Protein AF-A0A3B9SKU4-F1 (afdb_monomer)

Sequence (136 aa):
MDEQPALFGFLLNLSEEFEDDEHEQLVRSALLLREGFRLAALRVLPISNLIIEDVTTGVVEAFESLEAEEVLDLDRVVAISRSPYVFAEVRNFLHQELRKGIPDTQLQQHNLMIVVDILIGCYEEAIEIPDGPKAS

Nearest PDB structures (foldseek):
  6c9i-assembly1_C  TM=2.656E-01  e=1.609E+00  Pyrococcus horikoshii OT3
  8v9o-assembly1_D  TM=2.593E-01  e=2.030E+00  synthetic construct
  8ver-assembly1_F  TM=2.563E-01  e=4.585E+00  Escherichia coli
  2cj7-assembly1_A  TM=2.415E-01  e=9.218E+00  Nicotiana tabacum

Radius of gyration: 15.47 Å; Cα contacts (8 Å, |Δi|>4): 109; chains: 1; bounding box: 38×26×56 Å

pLDDT: mean 84.52, std 12.04, range [51.81, 97.75]

Solvent-accessible surface area (backbone atoms only — not comparable to full-atom values): 7905 Å² total; per-residue (Å²): 104,87,80,26,60,48,55,48,52,52,55,57,65,47,46,82,81,38,56,73,75,55,40,49,48,53,55,49,48,53,52,49,51,54,50,51,36,54,75,70,74,46,52,67,50,68,44,44,66,65,49,50,52,56,32,41,52,56,49,50,55,57,51,58,67,51,64,82,45,98,62,93,49,68,70,55,53,37,70,68,38,94,48,40,68,62,49,50,50,53,50,52,49,51,58,70,70,36,92,84,52,73,60,92,46,70,65,55,41,48,54,51,51,52,50,50,46,30,51,52,43,32,52,61,74,22,46,64,75,72,82,66,83,75,87,124

Secondary structure (DSSP, 8-state):
-TT-HHHHHHHHHHTTTS-HHHHHHHHHHHHHHHHHHHHTTPPBPPPPHHHHHHHHHHHHHHHHHHHTSSS--HHHHHHHSSSHHHHHHHHHHHHHH-SS-S-SSHHHHHHHHHHHHHHHHHHHHTB-PPPPP---

Foldseek 3Di:
DVQAVVVVVVLVVCPVVDDPLLSVLLVVLLVVLVVVCVVVVWDFHHQDPVQLVVLLVVLVVLVVVVVVDPDDDPQVLLVSQPHSVSLVVSVVVQQVPDPPGQDPDPVSNVVSSSSSSSSNSSRVVRTDDPDDPPPD

Structure (mmCIF, N/CA/C/O backbone):
data_AF-A0A3B9SKU4-F1
#
_entry.id   AF-A0A3B9SKU4-F1
#
loop_
_atom_site.group_PDB
_atom_site.id
_atom_site.type_symbol
_atom_site.label_atom_id
_atom_site.label_alt_id
_atom_site.label_comp_id
_atom_site.label_asym_id
_atom_site.label_entity_id
_atom_site.label_seq_id
_atom_site.pdbx_PDB_ins_code
_atom_site.Cartn_x
_atom_site.Cartn_y
_atom_site.Cartn_z
_atom_site.occupancy
_atom_site.B_iso_or_equiv
_atom_site.auth_seq_id
_atom_site.auth_comp_id
_atom_site.auth_asym_id
_atom_site.auth_atom_id
_atom_site.pdbx_PDB_model_num
ATOM 1 N N . MET A 1 1 ? 14.322 2.795 1.079 1.00 67.88 1 MET A N 1
ATOM 2 C CA . MET A 1 1 ? 13.219 3.727 0.783 1.00 67.88 1 MET A CA 1
ATOM 3 C C . MET A 1 1 ? 13.674 4.910 -0.053 1.00 67.88 1 MET A C 1
ATOM 5 O O . MET A 1 1 ? 12.856 5.441 -0.778 1.00 67.88 1 MET A O 1
ATOM 9 N N . ASP A 1 2 ? 14.958 5.267 -0.039 1.00 72.56 2 ASP A N 1
ATOM 10 C CA . ASP A 1 2 ? 15.502 6.414 -0.790 1.00 72.56 2 ASP A CA 1
ATOM 11 C C . ASP A 1 2 ? 15.253 6.369 -2.311 1.00 72.56 2 ASP A C 1
ATOM 13 O O . ASP A 1 2 ? 15.153 7.405 -2.958 1.00 72.56 2 ASP A O 1
ATOM 17 N N . GLU A 1 3 ? 15.093 5.171 -2.881 1.00 78.69 3 GLU A N 1
ATOM 18 C CA . GLU A 1 3 ? 14.728 4.952 -4.292 1.00 78.69 3 GLU A CA 1
ATOM 19 C C . GLU A 1 3 ? 13.240 5.226 -4.591 1.00 78.69 3 GLU A C 1
ATOM 21 O O . GLU A 1 3 ? 12.833 5.223 -5.748 1.00 78.69 3 GLU A O 1
ATOM 26 N N . GLN A 1 4 ? 12.429 5.441 -3.553 1.00 90.88 4 GLN A N 1
ATOM 27 C CA . GLN A 1 4 ? 10.973 5.588 -3.601 1.00 90.88 4 GLN A CA 1
ATOM 28 C C . GLN A 1 4 ? 10.525 6.841 -2.816 1.00 90.88 4 GLN A C 1
ATOM 30 O O . GLN A 1 4 ? 9.803 6.728 -1.823 1.00 90.88 4 GLN A O 1
ATOM 35 N N . PRO A 1 5 ? 10.959 8.056 -3.214 1.00 93.00 5 PRO A N 1
ATOM 36 C CA . PRO A 1 5 ? 10.746 9.277 -2.431 1.00 93.00 5 PRO A CA 1
ATOM 37 C C . PRO A 1 5 ? 9.266 9.650 -2.267 1.00 93.00 5 PRO A C 1
ATOM 39 O O . PRO A 1 5 ? 8.877 10.117 -1.200 1.00 93.00 5 PRO A O 1
ATOM 42 N N . ALA A 1 6 ? 8.435 9.418 -3.288 1.00 95.44 6 ALA A N 1
ATOM 43 C CA . ALA A 1 6 ? 6.997 9.677 -3.209 1.00 95.44 6 ALA A CA 1
ATOM 44 C C . ALA A 1 6 ? 6.303 8.713 -2.238 1.00 95.44 6 ALA A C 1
ATOM 46 O O . ALA A 1 6 ? 5.575 9.155 -1.354 1.00 95.44 6 ALA A O 1
ATOM 47 N N . LEU A 1 7 ? 6.600 7.410 -2.339 1.00 95.06 7 LEU A N 1
ATOM 48 C CA . LEU A 1 7 ? 6.073 6.405 -1.413 1.00 95.06 7 LEU A CA 1
ATOM 49 C C . LEU A 1 7 ? 6.510 6.684 0.030 1.00 95.06 7 LEU A C 1
ATOM 51 O O . LEU A 1 7 ? 5.728 6.526 0.962 1.00 95.06 7 LEU A O 1
ATOM 55 N N . PHE A 1 8 ? 7.756 7.120 0.224 1.00 94.06 8 PHE A N 1
ATOM 56 C CA . PHE A 1 8 ? 8.242 7.503 1.543 1.00 94.06 8 PHE A CA 1
ATOM 57 C C . PHE A 1 8 ? 7.484 8.715 2.099 1.00 94.06 8 PHE A C 1
ATOM 59 O O . PHE A 1 8 ? 7.069 8.685 3.253 1.00 94.06 8 PHE A O 1
ATOM 66 N N . GLY A 1 9 ? 7.243 9.746 1.282 1.00 94.44 9 GLY A N 1
ATOM 67 C CA . GLY A 1 9 ? 6.412 10.888 1.672 1.00 94.44 9 GLY A CA 1
ATOM 68 C C . GLY A 1 9 ? 4.977 10.487 2.021 1.00 94.44 9 GLY A C 1
ATOM 69 O O . GLY A 1 9 ? 4.448 10.937 3.031 1.00 94.44 9 GLY A O 1
ATOM 70 N N . PHE A 1 10 ? 4.379 9.585 1.241 1.00 95.12 10 PHE A N 1
ATOM 71 C CA . PHE A 1 10 ? 3.062 9.018 1.530 1.00 95.12 10 PHE A CA 1
ATOM 72 C C . PHE A 1 10 ? 3.026 8.313 2.893 1.00 95.12 10 PHE A C 1
ATOM 74 O O . PHE A 1 10 ? 2.184 8.638 3.724 1.00 95.12 10 PHE A O 1
ATOM 81 N N . LEU A 1 11 ? 3.988 7.425 3.170 1.00 93.81 11 LEU A N 1
ATOM 82 C CA . LEU A 1 11 ? 4.092 6.749 4.466 1.00 93.81 11 LEU A CA 1
ATOM 83 C C . LEU A 1 11 ? 4.279 7.738 5.622 1.00 93.81 11 LEU A C 1
ATOM 85 O O . LEU A 1 11 ? 3.702 7.535 6.683 1.00 93.81 11 LEU A O 1
ATOM 89 N N . LEU A 1 12 ? 5.059 8.809 5.447 1.00 92.75 12 LEU A N 1
ATOM 90 C CA . LEU A 1 12 ? 5.209 9.836 6.483 1.00 92.75 12 LEU A CA 1
ATOM 91 C C . LEU A 1 12 ? 3.890 10.553 6.773 1.00 92.75 12 LEU A C 1
ATOM 93 O O . LEU A 1 12 ? 3.576 10.770 7.938 1.00 92.75 12 LEU A O 1
ATOM 97 N N . ASN A 1 13 ? 3.101 10.868 5.749 1.00 92.75 13 ASN A N 1
ATOM 98 C CA . ASN A 1 13 ? 1.806 11.519 5.948 1.00 92.75 13 ASN A CA 1
ATOM 99 C C . ASN A 1 13 ? 0.822 10.617 6.704 1.00 92.75 13 ASN A C 1
ATOM 101 O O . ASN A 1 13 ? 0.058 11.108 7.524 1.00 92.75 13 ASN A O 1
ATOM 105 N N . LEU A 1 14 ? 0.891 9.299 6.493 1.00 89.00 14 LEU A N 1
ATOM 106 C CA . LEU A 1 14 ? 0.070 8.337 7.232 1.00 89.00 14 LEU A CA 1
ATOM 107 C C . LEU A 1 14 ? 0.451 8.225 8.716 1.00 89.00 14 LEU A C 1
ATOM 109 O O . LEU A 1 14 ? -0.350 7.742 9.504 1.00 89.00 14 LEU A O 1
ATOM 113 N N . SER A 1 15 ? 1.642 8.667 9.135 1.00 85.69 15 SER A N 1
ATOM 114 C CA . SER A 1 15 ? 2.049 8.559 10.547 1.00 85.69 15 SER A CA 1
ATOM 115 C C . SER A 1 15 ? 1.157 9.343 11.514 1.00 85.69 15 SER A C 1
ATOM 117 O O . SER A 1 15 ? 1.139 9.038 12.698 1.00 85.69 15 SER A O 1
ATOM 119 N N . GLU A 1 16 ? 0.401 10.330 11.026 1.00 86.50 16 GLU A N 1
ATOM 120 C CA . GLU A 1 16 ? -0.553 11.080 11.851 1.00 86.50 16 GLU A CA 1
ATOM 121 C C . GLU A 1 16 ? -1.842 10.292 12.149 1.00 86.50 16 GLU A C 1
ATOM 123 O O . GLU A 1 16 ? -2.560 10.630 13.090 1.00 86.50 16 GLU A O 1
ATOM 128 N N . GLU A 1 17 ? -2.139 9.250 11.367 1.00 86.38 17 GLU A N 1
ATOM 129 C CA . GLU A 1 17 ? -3.379 8.465 11.455 1.00 86.38 17 GLU A CA 1
ATOM 130 C C . GLU A 1 17 ? -3.190 7.090 12.113 1.00 86.38 17 GLU A C 1
ATOM 132 O O . GLU A 1 17 ? -4.172 6.417 12.431 1.00 86.38 17 GLU A O 1
ATOM 137 N N . PHE A 1 18 ? -1.940 6.678 12.323 1.00 86.88 18 PHE A N 1
ATOM 138 C CA . PHE A 1 18 ? -1.563 5.361 12.824 1.00 86.88 18 PHE A CA 1
ATOM 139 C C . PHE A 1 18 ? -0.655 5.484 14.047 1.00 86.88 18 PHE A C 1
ATOM 141 O O . PHE A 1 18 ? 0.210 6.356 14.110 1.00 86.88 18 PHE A O 1
ATOM 148 N N . GLU A 1 19 ? -0.815 4.575 15.004 1.00 88.19 19 GLU A N 1
ATOM 149 C CA . GLU A 1 19 ? 0.100 4.465 16.142 1.00 88.19 19 GLU A CA 1
ATOM 150 C C . GLU A 1 19 ? 1.503 4.038 15.672 1.00 88.19 19 GLU A C 1
ATOM 152 O O . GLU A 1 19 ? 1.650 3.386 14.637 1.00 88.19 19 GLU A O 1
ATOM 157 N N . ASP A 1 20 ? 2.546 4.328 16.457 1.00 87.56 20 ASP A N 1
ATOM 158 C CA . ASP A 1 20 ? 3.946 4.037 16.085 1.00 87.56 20 ASP A CA 1
ATOM 159 C C . ASP A 1 20 ? 4.161 2.579 15.628 1.00 87.56 20 ASP A C 1
ATOM 161 O O . ASP A 1 20 ? 4.833 2.319 14.627 1.00 87.56 20 ASP A O 1
ATOM 165 N N . ASP A 1 21 ? 3.559 1.617 16.337 1.00 85.25 21 ASP A N 1
ATOM 166 C CA . ASP A 1 21 ? 3.674 0.190 16.011 1.00 85.25 21 ASP A CA 1
ATOM 167 C C . ASP A 1 21 ? 2.959 -0.163 14.689 1.00 85.25 21 ASP A 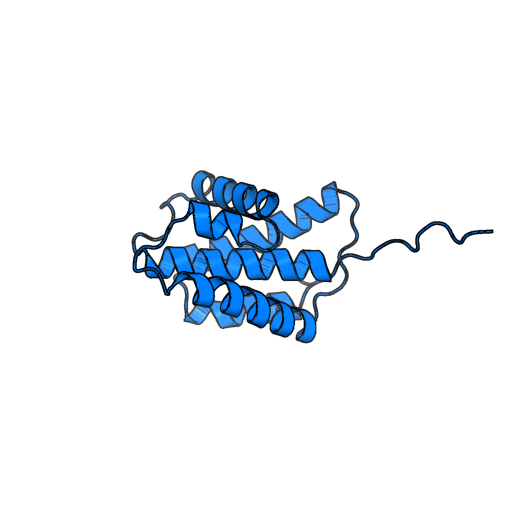C 1
ATOM 169 O O . ASP A 1 21 ? 3.380 -1.077 13.979 1.00 85.25 21 ASP A O 1
ATOM 173 N N . GLU A 1 22 ? 1.866 0.527 14.354 1.00 86.25 22 GLU A N 1
ATOM 174 C CA . GLU A 1 22 ? 1.092 0.346 13.117 1.00 86.25 22 GLU A CA 1
ATOM 175 C C . GLU A 1 22 ? 1.816 0.989 11.933 1.00 86.25 22 GLU A C 1
ATOM 177 O O . GLU A 1 22 ? 1.956 0.388 10.865 1.00 86.25 22 GLU A O 1
ATOM 182 N N . HIS A 1 23 ? 2.370 2.181 12.143 1.00 89.75 23 HIS A N 1
ATOM 183 C CA . HIS A 1 23 ? 3.216 2.845 11.163 1.00 89.75 23 HIS A CA 1
ATOM 184 C C . HIS A 1 23 ? 4.456 2.008 10.833 1.00 89.75 23 HIS A C 1
ATOM 186 O O . HIS A 1 23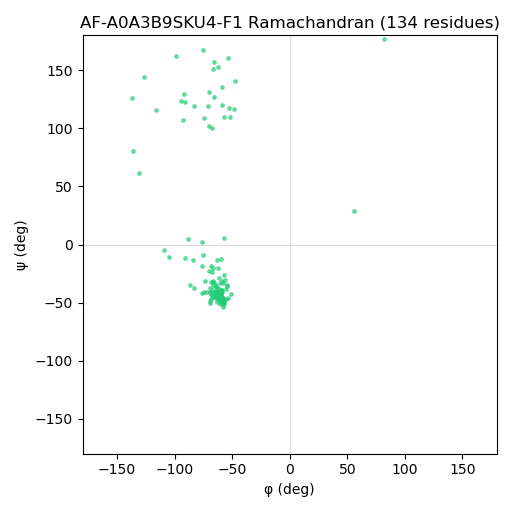 ? 4.788 1.808 9.660 1.00 89.75 23 HIS A O 1
ATOM 192 N N . GLU A 1 24 ? 5.095 1.415 11.847 1.00 88.19 24 GLU A N 1
ATOM 193 C CA . GLU A 1 24 ? 6.219 0.501 11.645 1.00 88.19 24 GLU A CA 1
ATOM 194 C C . GLU A 1 24 ? 5.820 -0.708 10.777 1.00 88.19 24 GLU A C 1
ATOM 196 O O . GLU A 1 24 ? 6.589 -1.126 9.903 1.00 88.19 24 GLU A O 1
ATOM 201 N N . GLN A 1 25 ? 4.611 -1.252 10.955 1.00 86.88 25 GLN A N 1
ATOM 202 C CA . GLN A 1 25 ? 4.092 -2.346 10.122 1.00 86.88 25 GLN A CA 1
ATOM 203 C C . GLN A 1 25 ? 3.932 -1.938 8.659 1.00 86.88 25 GLN A C 1
ATOM 205 O O . GLN A 1 25 ? 4.286 -2.716 7.768 1.00 86.88 25 GLN A O 1
ATOM 210 N N . LEU A 1 26 ? 3.444 -0.727 8.393 1.00 91.31 26 LEU A N 1
ATOM 211 C CA . LEU A 1 26 ? 3.310 -0.203 7.034 1.00 91.31 26 LEU A CA 1
ATOM 212 C C . LEU A 1 26 ? 4.676 -0.062 6.358 1.00 91.31 26 LEU A C 1
ATOM 214 O O . LEU A 1 26 ? 4.876 -0.523 5.230 1.00 91.31 26 LEU A O 1
ATOM 218 N N . VAL A 1 27 ? 5.657 0.489 7.076 1.00 91.81 27 VAL A N 1
ATOM 219 C CA . VAL A 1 27 ? 7.034 0.609 6.579 1.00 91.81 27 VAL A CA 1
ATOM 220 C C . VAL A 1 27 ? 7.639 -0.772 6.308 1.00 91.81 27 VAL A C 1
ATOM 222 O O . VAL A 1 27 ? 8.238 -0.986 5.250 1.00 91.81 27 VAL A O 1
ATOM 225 N N . ARG A 1 28 ? 7.462 -1.736 7.221 1.00 89.50 28 ARG A N 1
ATOM 226 C CA . ARG A 1 28 ? 7.932 -3.122 7.047 1.00 89.50 28 ARG A CA 1
ATOM 227 C C . ARG A 1 28 ? 7.266 -3.811 5.859 1.00 89.50 28 ARG A C 1
ATOM 229 O O . ARG A 1 28 ? 7.968 -4.464 5.092 1.00 89.50 28 ARG A O 1
ATOM 236 N N . SER A 1 29 ? 5.963 -3.620 5.665 1.00 91.69 29 SER A N 1
ATOM 237 C CA . SER A 1 29 ? 5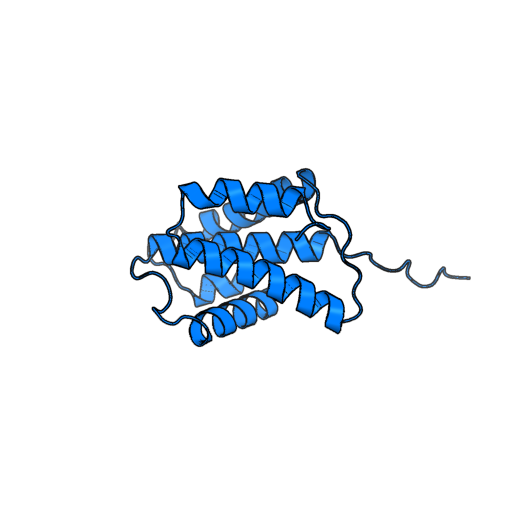.218 -4.158 4.518 1.00 91.69 29 SER A CA 1
ATOM 238 C C . SER A 1 29 ? 5.769 -3.619 3.204 1.00 91.69 29 SER A C 1
ATOM 240 O O . SER A 1 29 ? 6.079 -4.387 2.297 1.00 91.69 29 SER A O 1
ATOM 242 N N . ALA A 1 30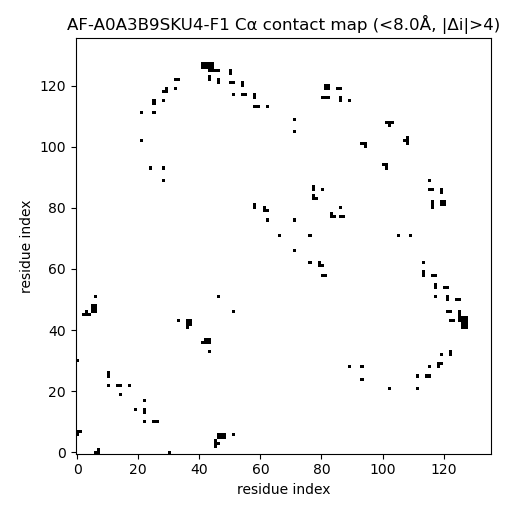 ? 5.999 -2.307 3.120 1.00 93.94 30 ALA A N 1
ATOM 243 C CA . ALA A 1 30 ? 6.591 -1.694 1.938 1.00 93.94 30 ALA A CA 1
ATOM 244 C C . ALA A 1 30 ? 8.015 -2.216 1.656 1.00 93.94 30 ALA A C 1
ATOM 246 O O . ALA A 1 30 ? 8.379 -2.416 0.497 1.00 93.94 30 ALA A O 1
ATOM 247 N N . LEU A 1 31 ? 8.829 -2.468 2.690 1.00 91.94 31 LEU A N 1
ATOM 248 C CA . LEU A 1 31 ? 10.156 -3.076 2.523 1.00 91.94 31 LEU A CA 1
ATOM 249 C C . LEU A 1 31 ? 10.077 -4.538 2.073 1.00 91.94 31 LEU A C 1
ATOM 251 O O . LEU A 1 31 ? 10.854 -4.938 1.204 1.00 91.94 31 LEU A O 1
ATOM 255 N N . LEU A 1 32 ? 9.152 -5.312 2.646 1.00 91.94 32 LEU A N 1
ATOM 256 C CA . LEU A 1 32 ? 8.914 -6.708 2.293 1.00 91.94 32 LEU A CA 1
ATOM 257 C C . LEU A 1 32 ? 8.483 -6.837 0.833 1.00 91.94 32 LEU A C 1
ATOM 259 O O . LEU A 1 32 ? 9.056 -7.640 0.104 1.00 91.94 32 LEU A O 1
ATOM 263 N N . LEU A 1 33 ? 7.524 -6.018 0.394 1.00 94.00 33 LEU A N 1
ATOM 264 C CA . LEU A 1 33 ? 7.050 -6.001 -0.989 1.00 94.00 33 LEU A CA 1
ATOM 265 C C . LEU A 1 33 ? 8.199 -5.716 -1.953 1.00 94.00 33 LEU A C 1
ATOM 267 O O . LEU A 1 33 ? 8.445 -6.499 -2.870 1.00 94.00 33 LEU A O 1
ATOM 271 N N . ARG A 1 34 ? 8.978 -4.659 -1.688 1.00 92.62 34 ARG A N 1
ATOM 272 C CA . ARG A 1 34 ? 10.168 -4.330 -2.485 1.00 92.62 34 ARG A CA 1
ATOM 273 C C . ARG A 1 34 ? 11.125 -5.511 -2.601 1.00 92.62 34 ARG A C 1
ATOM 275 O O . ARG A 1 34 ? 11.637 -5.790 -3.684 1.00 92.62 34 ARG A O 1
ATOM 282 N N . GLU A 1 35 ? 11.388 -6.180 -1.484 1.00 92.00 35 GLU A N 1
ATOM 283 C CA . GLU A 1 35 ? 12.281 -7.331 -1.443 1.00 92.00 35 GLU A CA 1
ATOM 284 C C . GLU A 1 35 ? 11.701 -8.532 -2.203 1.00 92.00 35 GLU A C 1
ATOM 286 O O . GLU A 1 35 ? 12.432 -9.190 -2.940 1.00 92.00 35 GLU A O 1
ATOM 291 N N . GLY A 1 36 ? 10.391 -8.770 -2.110 1.00 91.44 36 GLY A N 1
ATOM 292 C CA . GLY A 1 36 ? 9.680 -9.792 -2.878 1.00 91.44 36 GLY A CA 1
ATOM 293 C C . GLY A 1 36 ? 9.842 -9.606 -4.388 1.00 91.44 36 GLY A C 1
ATOM 294 O O . GLY A 1 36 ? 10.268 -10.535 -5.076 1.00 91.44 36 GLY A O 1
ATOM 295 N N . PHE A 1 37 ? 9.610 -8.393 -4.902 1.00 91.75 37 PHE A N 1
ATOM 296 C CA . PHE A 1 37 ? 9.829 -8.083 -6.323 1.00 91.75 37 PHE A CA 1
ATOM 297 C C . PHE A 1 37 ? 11.296 -8.244 -6.732 1.00 91.75 37 PHE A C 1
ATOM 299 O O . PHE A 1 37 ? 11.591 -8.840 -7.771 1.00 91.75 37 PHE A O 1
ATOM 306 N N . ARG A 1 38 ? 12.230 -7.797 -5.883 1.00 91.31 38 ARG A N 1
ATOM 307 C CA . ARG A 1 38 ? 13.671 -7.964 -6.115 1.00 91.31 38 ARG A CA 1
ATOM 308 C C . ARG A 1 38 ? 14.061 -9.440 -6.231 1.00 91.31 38 ARG A C 1
ATOM 310 O O . ARG A 1 38 ? 14.816 -9.800 -7.134 1.00 91.31 38 ARG A O 1
ATOM 317 N N . LEU A 1 39 ? 13.562 -10.294 -5.336 1.00 92.38 39 LEU A N 1
ATOM 318 C CA . LEU A 1 39 ? 13.805 -11.741 -5.350 1.00 92.38 39 LEU A CA 1
ATOM 319 C C . LEU A 1 39 ? 13.161 -12.427 -6.560 1.00 92.38 39 LEU A C 1
ATOM 321 O O . LEU A 1 39 ? 13.736 -13.372 -7.097 1.00 92.38 39 LEU A O 1
ATOM 325 N N . ALA A 1 40 ? 12.021 -11.916 -7.028 1.00 89.88 40 ALA A N 1
ATOM 326 C CA . ALA A 1 40 ? 11.358 -12.362 -8.251 1.00 89.88 40 ALA A CA 1
ATOM 327 C C . ALA A 1 40 ? 12.033 -11.859 -9.545 1.00 89.88 40 ALA A C 1
ATOM 329 O O . ALA A 1 40 ? 11.543 -12.143 -10.635 1.00 89.88 40 ALA A O 1
ATOM 330 N N . ALA A 1 41 ? 13.148 -11.123 -9.443 1.00 90.88 41 ALA A N 1
ATOM 331 C CA . ALA A 1 41 ? 13.826 -10.469 -10.564 1.00 90.88 41 ALA A CA 1
ATOM 332 C C . ALA A 1 41 ? 12.918 -9.513 -11.365 1.00 90.88 41 ALA A C 1
ATOM 334 O O . ALA A 1 41 ? 13.142 -9.279 -12.554 1.00 90.88 41 ALA A O 1
ATOM 335 N N . LEU A 1 42 ? 11.915 -8.934 -10.702 1.00 90.75 42 LEU A N 1
ATOM 336 C CA . LEU A 1 42 ? 11.038 -7.913 -11.258 1.00 90.75 42 LEU A CA 1
ATOM 337 C C . LEU A 1 42 ? 11.580 -6.539 -10.880 1.00 90.75 42 LEU A C 1
ATOM 339 O O . LEU A 1 42 ? 11.788 -6.227 -9.704 1.00 90.75 42 LEU A O 1
ATOM 343 N N . ARG A 1 43 ? 11.837 -5.707 -11.888 1.00 91.94 43 ARG A N 1
ATOM 344 C CA . ARG A 1 43 ? 12.327 -4.353 -11.657 1.00 91.94 43 ARG A CA 1
ATOM 345 C C . ARG A 1 43 ? 11.152 -3.434 -11.348 1.00 91.94 43 ARG A C 1
ATOM 347 O O . ARG A 1 43 ? 10.292 -3.223 -12.194 1.00 91.94 43 ARG A O 1
ATOM 354 N N . VAL A 1 44 ? 11.175 -2.849 -10.158 1.00 93.38 44 VAL A N 1
ATOM 355 C CA . VAL A 1 44 ? 10.229 -1.814 -9.737 1.00 93.38 44 VAL A CA 1
ATOM 356 C C . VAL A 1 44 ? 10.814 -0.447 -10.094 1.00 93.38 44 VAL A C 1
ATOM 358 O O . VAL A 1 44 ? 11.930 -0.112 -9.688 1.00 93.38 44 VAL A O 1
ATOM 361 N N . LE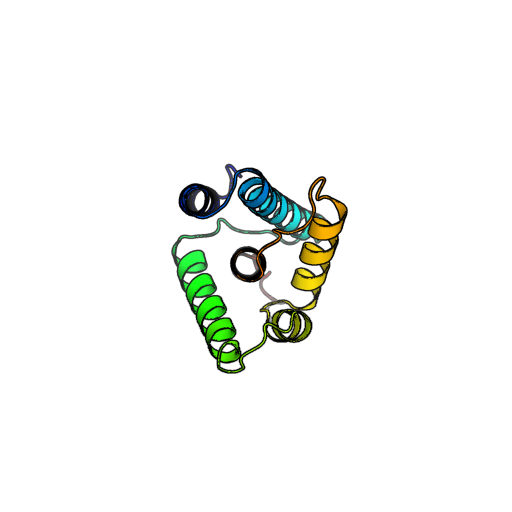U A 1 45 ? 10.080 0.330 -10.880 1.00 94.69 45 LEU A N 1
ATOM 362 C CA . LEU A 1 45 ? 10.384 1.720 -11.205 1.00 94.69 45 LEU A CA 1
ATOM 363 C C . LEU A 1 45 ? 10.052 2.640 -10.014 1.00 94.69 45 LEU A C 1
ATOM 365 O O . LEU A 1 45 ? 9.411 2.218 -9.050 1.00 94.69 45 LEU A O 1
ATOM 369 N N . PRO A 1 46 ? 10.491 3.909 -10.025 1.00 95.06 46 PRO A N 1
ATOM 370 C CA . PRO A 1 46 ? 10.056 4.865 -9.015 1.00 95.06 46 PRO A CA 1
ATOM 371 C C . PRO A 1 46 ? 8.528 5.025 -9.025 1.00 95.06 46 PRO A C 1
ATOM 373 O O . PRO A 1 46 ? 7.945 5.432 -10.031 1.00 95.06 46 PRO A O 1
ATOM 376 N N . ILE A 1 47 ? 7.894 4.725 -7.894 1.00 97.25 47 ILE A N 1
ATOM 377 C CA . ILE A 1 47 ? 6.471 4.937 -7.642 1.00 97.25 47 ILE A CA 1
ATOM 378 C C . ILE A 1 47 ? 6.231 6.446 -7.644 1.00 97.25 47 ILE A C 1
ATOM 380 O O . ILE A 1 47 ? 6.921 7.202 -6.956 1.00 97.25 47 ILE A O 1
ATOM 384 N N . SER A 1 48 ? 5.271 6.889 -8.450 1.00 96.94 48 SER A N 1
ATOM 385 C CA . SER A 1 48 ? 4.919 8.301 -8.597 1.00 96.94 48 SER A CA 1
ATOM 386 C C . SER A 1 48 ? 3.691 8.659 -7.761 1.00 96.94 48 SER A C 1
ATOM 388 O O . SER A 1 48 ? 2.909 7.784 -7.398 1.00 96.94 48 SER A O 1
ATOM 390 N N . ASN A 1 49 ? 3.479 9.955 -7.508 1.00 96.69 49 ASN A N 1
ATOM 391 C CA . ASN A 1 49 ? 2.250 10.426 -6.856 1.00 96.69 49 ASN A CA 1
ATOM 392 C C . ASN A 1 49 ? 0.989 10.032 -7.640 1.00 96.69 49 ASN A C 1
ATOM 394 O O . ASN A 1 49 ? -0.020 9.740 -7.018 1.00 96.69 49 ASN A O 1
ATOM 398 N N . LEU A 1 50 ? 1.070 9.978 -8.976 1.00 96.88 50 LEU A N 1
ATOM 399 C CA . LEU A 1 50 ? -0.044 9.549 -9.822 1.00 96.88 50 LEU A CA 1
ATOM 400 C C . LEU A 1 50 ? -0.409 8.083 -9.559 1.00 96.88 50 LEU A C 1
ATOM 402 O O . LEU A 1 50 ? -1.572 7.778 -9.348 1.00 96.88 50 LEU A O 1
ATOM 406 N N . ILE A 1 51 ? 0.591 7.194 -9.486 1.00 97.50 51 ILE A N 1
ATOM 407 C CA . ILE A 1 51 ? 0.362 5.781 -9.138 1.00 97.50 51 ILE A CA 1
ATOM 408 C C . ILE A 1 51 ? -0.293 5.675 -7.758 1.00 97.50 51 ILE A C 1
ATOM 410 O O . ILE A 1 51 ? -1.245 4.922 -7.592 1.00 97.50 51 ILE A O 1
ATOM 414 N N . ILE A 1 52 ? 0.200 6.434 -6.775 1.00 97.75 52 ILE A N 1
ATOM 415 C CA . ILE A 1 52 ? -0.350 6.412 -5.414 1.00 97.75 52 ILE A CA 1
ATOM 416 C C . ILE A 1 52 ? -1.813 6.868 -5.419 1.00 97.75 52 ILE A C 1
ATOM 418 O O . ILE A 1 52 ? -2.645 6.199 -4.816 1.00 97.75 52 ILE A O 1
ATOM 422 N N . GLU A 1 53 ? -2.136 7.965 -6.103 1.00 97.44 53 GLU A N 1
ATOM 423 C CA . GLU A 1 53 ? -3.498 8.507 -6.198 1.00 97.44 53 GLU A CA 1
ATOM 424 C C . GLU A 1 53 ? -4.459 7.534 -6.896 1.00 97.44 53 GLU A C 1
ATOM 426 O O . GLU A 1 53 ? -5.517 7.214 -6.347 1.00 97.44 53 GLU A O 1
ATOM 431 N N . ASP A 1 54 ? -4.064 7.002 -8.055 1.00 97.31 54 ASP A N 1
ATOM 432 C CA . ASP A 1 54 ? -4.876 6.074 -8.845 1.00 97.31 54 ASP A CA 1
ATOM 433 C C . ASP A 1 54 ? -5.140 4.770 -8.077 1.00 97.31 54 ASP A C 1
ATOM 435 O O . ASP A 1 54 ? -6.275 4.288 -8.001 1.00 97.31 54 ASP A O 1
ATOM 439 N N . VAL A 1 55 ? -4.098 4.201 -7.461 1.00 97.06 55 VAL A N 1
ATOM 440 C CA . VAL A 1 55 ? -4.219 2.973 -6.666 1.00 97.06 55 VAL A CA 1
ATOM 441 C C . VAL A 1 55 ? -5.057 3.218 -5.416 1.00 97.06 55 VAL A C 1
ATOM 443 O O . VAL A 1 55 ? -5.943 2.417 -5.131 1.00 97.06 55 VAL A O 1
ATOM 446 N N . THR A 1 56 ? -4.815 4.317 -4.694 1.00 95.75 56 THR A N 1
ATOM 447 C CA . THR A 1 56 ? -5.584 4.671 -3.490 1.00 95.75 56 THR A CA 1
ATOM 448 C C . THR A 1 56 ? -7.065 4.786 -3.812 1.00 95.75 56 THR A C 1
ATOM 450 O O . THR A 1 56 ? -7.878 4.166 -3.134 1.00 95.75 56 THR A O 1
ATOM 453 N N . THR A 1 57 ? -7.407 5.505 -4.882 1.00 95.56 57 THR A N 1
ATOM 454 C CA . THR A 1 57 ? -8.795 5.661 -5.333 1.00 95.56 57 THR A CA 1
ATOM 455 C C . THR A 1 57 ? -9.431 4.302 -5.617 1.00 95.56 57 THR A C 1
ATOM 457 O O . THR A 1 57 ? -10.473 3.983 -5.055 1.00 95.56 57 THR A O 1
ATOM 460 N N . GLY A 1 58 ? -8.768 3.456 -6.412 1.00 93.62 58 GLY A N 1
ATOM 461 C CA . GLY A 1 58 ? -9.311 2.144 -6.763 1.00 93.62 58 GLY A CA 1
ATOM 462 C C . GLY A 1 58 ? -9.474 1.196 -5.570 1.00 93.62 58 GLY A C 1
ATOM 463 O O . GLY A 1 58 ? -10.441 0.439 -5.525 1.00 93.62 58 GLY A O 1
ATOM 464 N N . VAL A 1 59 ? -8.552 1.226 -4.602 1.00 92.56 59 VAL A N 1
ATOM 465 C CA . VAL A 1 59 ? -8.675 0.414 -3.380 1.00 92.56 59 VAL A CA 1
ATOM 466 C C . VAL A 1 59 ? -9.820 0.932 -2.512 1.00 92.56 59 VAL A C 1
ATOM 468 O O . VAL A 1 59 ? -10.667 0.142 -2.110 1.00 92.56 59 VAL A O 1
ATOM 471 N N . VAL A 1 60 ? -9.896 2.240 -2.253 1.00 90.81 60 VAL A N 1
ATOM 472 C CA . VAL A 1 60 ? -10.968 2.816 -1.425 1.00 90.81 60 VAL A CA 1
ATOM 473 C C . VAL A 1 60 ? -12.341 2.523 -2.031 1.00 90.81 60 VAL A C 1
ATOM 475 O O . VAL A 1 60 ? -13.209 2.026 -1.322 1.00 90.81 60 VAL A O 1
ATOM 478 N N . GLU A 1 61 ? -12.522 2.705 -3.341 1.00 90.69 61 GLU A N 1
ATOM 479 C CA . GLU A 1 61 ? -13.783 2.383 -4.026 1.00 90.69 61 GLU A CA 1
ATOM 480 C C . GLU A 1 61 ? -14.164 0.896 -3.899 1.00 90.69 61 GLU A C 1
ATOM 482 O O . GLU A 1 61 ? -15.332 0.557 -3.680 1.00 90.69 61 GLU A O 1
ATOM 487 N N . ALA A 1 62 ? -13.188 -0.013 -4.009 1.00 87.50 62 ALA A N 1
ATOM 488 C CA . ALA A 1 62 ? -13.428 -1.445 -3.845 1.00 87.50 62 ALA A CA 1
ATOM 489 C C . ALA A 1 62 ? -13.876 -1.782 -2.413 1.00 87.50 62 ALA A C 1
ATOM 491 O O . ALA A 1 62 ? -14.805 -2.571 -2.227 1.00 87.50 62 ALA A O 1
ATOM 492 N N . PHE A 1 63 ? -13.268 -1.156 -1.408 1.00 83.06 63 PHE A N 1
ATOM 493 C CA . PHE A 1 63 ? -13.604 -1.372 -0.002 1.00 83.06 63 PHE A CA 1
ATOM 494 C C . PHE A 1 63 ? -14.931 -0.715 0.405 1.00 83.06 63 PHE A C 1
ATOM 496 O O . PHE A 1 63 ? -15.738 -1.356 1.076 1.00 83.06 63 PHE A O 1
ATOM 503 N N . GLU A 1 64 ? -15.232 0.498 -0.060 1.00 84.06 64 GLU A N 1
ATOM 504 C CA . GLU A 1 64 ? -16.533 1.149 0.169 1.00 84.06 64 GLU A CA 1
ATOM 505 C C . GLU A 1 64 ? -17.695 0.312 -0.391 1.00 84.06 64 GLU A C 1
ATOM 507 O O . GLU A 1 64 ? -18.785 0.273 0.182 1.00 84.06 64 GLU A O 1
ATOM 512 N N . SER A 1 65 ? -17.460 -0.434 -1.477 1.00 79.12 65 SER A N 1
ATOM 513 C CA . SER A 1 65 ? -18.457 -1.362 -2.018 1.00 79.12 65 SER A CA 1
ATOM 514 C C . SER A 1 65 ? -18.771 -2.552 -1.090 1.00 79.12 65 SER A C 1
ATOM 516 O O . SER A 1 65 ? -19.845 -3.145 -1.215 1.00 79.12 65 SER A O 1
ATOM 518 N N . LEU A 1 66 ? -17.881 -2.881 -0.140 1.00 72.25 66 LEU A N 1
ATOM 519 C CA . LEU A 1 66 ? -18.094 -3.908 0.888 1.00 72.25 66 LEU A CA 1
ATOM 520 C C . LEU A 1 66 ? -18.801 -3.380 2.139 1.00 72.25 66 LEU A C 1
ATOM 522 O O . LEU A 1 66 ? -19.587 -4.121 2.726 1.00 72.25 66 LEU A O 1
ATOM 526 N N . GLU A 1 67 ? -18.547 -2.133 2.551 1.00 62.78 67 GLU A N 1
ATOM 527 C CA . GLU A 1 67 ? -19.129 -1.539 3.772 1.00 62.78 67 GLU A CA 1
ATOM 528 C C . GLU A 1 67 ? -20.662 -1.411 3.725 1.00 62.78 67 GLU A C 1
ATOM 530 O O . GLU A 1 67 ? -21.310 -1.242 4.759 1.00 62.78 67 GLU A O 1
ATOM 535 N N . ALA A 1 68 ? -21.274 -1.573 2.547 1.00 60.16 68 ALA A N 1
ATOM 536 C CA . ALA A 1 68 ? -22.721 -1.736 2.409 1.00 60.16 68 ALA A CA 1
ATOM 537 C C . ALA A 1 68 ? -23.279 -2.965 3.169 1.00 60.16 68 ALA A C 1
ATOM 539 O O . ALA A 1 68 ? -24.495 -3.086 3.332 1.00 60.16 68 ALA A O 1
ATOM 540 N N . GLU A 1 69 ? -22.417 -3.869 3.646 1.00 55.53 69 GLU A N 1
ATOM 541 C CA . GLU A 1 69 ? -22.763 -5.043 4.442 1.00 55.53 69 GLU A CA 1
ATOM 542 C C . GLU A 1 69 ? -22.128 -4.930 5.849 1.00 55.53 69 GLU A C 1
ATOM 544 O O . GLU A 1 69 ? -20.913 -4.908 5.991 1.00 55.53 69 GLU A O 1
ATOM 549 N N . GLU A 1 70 ? -22.959 -4.846 6.901 1.00 55.19 70 GLU A N 1
ATOM 550 C CA . GLU A 1 70 ? -22.652 -4.405 8.289 1.00 55.19 70 GLU A CA 1
ATOM 551 C C . GLU A 1 70 ? -21.539 -5.155 9.074 1.00 55.19 70 GLU A C 1
ATOM 553 O O . GLU A 1 70 ? -21.347 -4.889 10.263 1.00 55.19 70 GLU A O 1
ATOM 558 N N . VAL A 1 71 ? -20.799 -6.094 8.476 1.00 59.12 71 VAL A N 1
ATOM 559 C CA . VAL A 1 71 ? -19.723 -6.840 9.152 1.00 59.12 71 VAL A CA 1
ATOM 560 C C . VAL A 1 71 ? -18.495 -6.958 8.256 1.00 59.12 71 VAL A C 1
ATOM 562 O O . VAL A 1 71 ? -18.565 -7.492 7.150 1.00 59.12 71 VAL A O 1
ATOM 565 N N . LEU A 1 72 ? -17.349 -6.530 8.792 1.00 62.62 72 LEU A N 1
ATOM 566 C CA . LEU A 1 72 ? -16.048 -6.671 8.150 1.00 62.62 72 LEU A CA 1
ATOM 567 C C . LEU A 1 72 ? -15.645 -8.149 8.088 1.00 62.62 72 LEU A C 1
ATOM 569 O O . LEU A 1 72 ? -15.191 -8.737 9.071 1.00 62.62 72 LEU A O 1
ATOM 573 N N . ASP A 1 73 ? -15.834 -8.757 6.924 1.00 74.44 73 ASP A N 1
ATOM 574 C CA . ASP A 1 73 ? -15.384 -10.115 6.649 1.00 74.44 73 ASP A CA 1
ATOM 575 C C . ASP A 1 73 ? -13.988 -10.066 6.016 1.00 74.44 73 ASP A C 1
ATOM 577 O O . ASP A 1 73 ? -13.815 -9.689 4.855 1.00 74.44 73 ASP A O 1
ATOM 581 N N . LEU A 1 74 ? -12.977 -10.449 6.797 1.00 71.81 74 LEU A N 1
ATOM 582 C CA . LEU A 1 74 ? -11.578 -10.505 6.369 1.00 71.81 74 LEU A CA 1
ATOM 583 C C . LEU A 1 74 ? -11.364 -11.393 5.138 1.00 71.81 74 LEU A C 1
ATOM 585 O O . LEU A 1 74 ? -10.459 -11.114 4.353 1.00 71.81 74 LEU A O 1
ATOM 589 N N . ASP A 1 75 ? -12.168 -12.440 4.945 1.00 77.88 75 ASP A N 1
ATOM 590 C CA . ASP A 1 75 ? -12.059 -13.292 3.758 1.00 77.88 75 ASP A CA 1
ATOM 591 C C . ASP A 1 75 ? -12.606 -12.578 2.518 1.00 77.88 75 ASP A C 1
ATOM 593 O O . ASP A 1 75 ? -12.078 -12.746 1.417 1.00 77.88 75 ASP A O 1
ATOM 597 N N . ARG A 1 76 ? -13.602 -11.701 2.690 1.00 79.06 76 ARG A N 1
ATOM 598 C CA . ARG A 1 76 ? -14.088 -10.832 1.610 1.00 79.06 76 ARG A CA 1
ATOM 599 C C . ARG A 1 76 ? -13.104 -9.730 1.277 1.00 79.06 76 ARG A C 1
ATOM 601 O O . ARG A 1 76 ? -12.892 -9.484 0.097 1.00 79.06 76 ARG A O 1
ATOM 608 N N . VAL A 1 77 ? -12.475 -9.128 2.285 1.00 80.00 77 VAL A N 1
ATOM 609 C CA . VAL A 1 77 ? -11.394 -8.152 2.087 1.00 80.00 77 VAL A CA 1
ATOM 610 C C . VAL A 1 77 ? -10.276 -8.759 1.239 1.00 80.00 77 VAL A C 1
ATOM 612 O O . VAL A 1 77 ? -9.863 -8.162 0.253 1.00 80.00 77 VAL A O 1
ATOM 615 N N . VAL A 1 78 ? -9.840 -9.984 1.557 1.00 84.50 78 VAL A N 1
ATOM 616 C CA . VAL A 1 78 ? -8.852 -10.702 0.733 1.00 84.50 78 VAL A CA 1
ATOM 617 C C . VAL A 1 78 ? -9.385 -10.949 -0.680 1.00 84.50 78 VAL A C 1
ATOM 619 O O . VAL A 1 78 ? -8.649 -10.783 -1.644 1.00 84.50 78 VAL A O 1
ATOM 622 N N . ALA A 1 79 ? -10.649 -11.353 -0.823 1.00 84.12 79 ALA A N 1
ATOM 623 C CA . ALA A 1 79 ? -11.226 -11.692 -2.122 1.00 84.12 79 ALA A CA 1
ATOM 624 C C . ALA A 1 79 ? -11.357 -10.494 -3.077 1.00 84.12 79 ALA A C 1
ATOM 626 O O . ALA A 1 79 ? -11.278 -10.691 -4.289 1.00 84.12 79 ALA A O 1
ATOM 627 N N 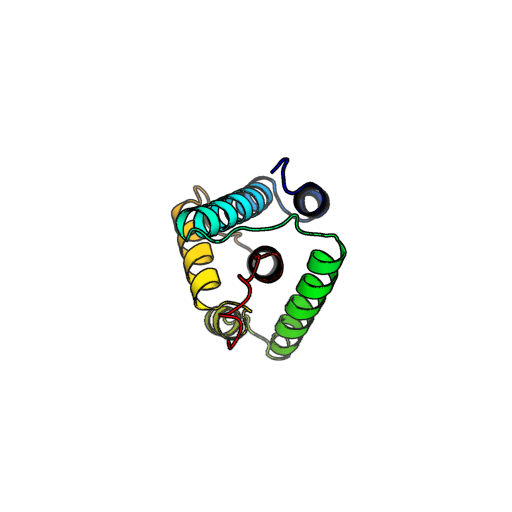. ILE A 1 80 ? -11.575 -9.286 -2.550 1.00 84.88 80 ILE A N 1
ATOM 628 C CA . ILE A 1 80 ? -11.684 -8.066 -3.361 1.00 84.88 80 ILE A CA 1
ATOM 629 C C . ILE A 1 80 ? -10.352 -7.345 -3.565 1.00 84.88 80 ILE A C 1
ATOM 631 O O . ILE A 1 80 ? -10.298 -6.407 -4.360 1.00 84.88 80 ILE A O 1
ATOM 635 N N . SER A 1 81 ? -9.314 -7.729 -2.818 1.00 86.94 81 SER A N 1
ATOM 636 C CA . SER A 1 81 ? -8.031 -7.040 -2.863 1.00 86.94 81 SER A CA 1
ATOM 637 C C . SER A 1 81 ? -7.427 -7.149 -4.262 1.00 86.94 81 SER A C 1
ATOM 639 O O . SER A 1 81 ? -7.691 -8.103 -5.004 1.00 86.94 81 SER A O 1
ATOM 641 N N . ARG A 1 82 ? -6.597 -6.175 -4.647 1.00 87.12 82 ARG A N 1
ATOM 642 C CA . ARG A 1 82 ? -6.018 -6.140 -6.004 1.00 87.12 82 ARG A CA 1
ATOM 643 C C . ARG A 1 82 ? -5.172 -7.377 -6.308 1.00 87.12 82 ARG A C 1
ATOM 645 O O . ARG A 1 82 ? -5.147 -7.852 -7.442 1.00 87.12 82 ARG A O 1
ATOM 652 N N . SER A 1 83 ? -4.518 -7.915 -5.280 1.00 87.56 83 SER A N 1
ATOM 653 C CA . SER A 1 83 ? -3.665 -9.099 -5.367 1.00 87.56 83 SER A CA 1
ATOM 654 C C . SER A 1 83 ? -3.945 -10.041 -4.188 1.00 87.56 83 SER A C 1
ATOM 656 O O . SER A 1 83 ? -3.190 -10.048 -3.213 1.00 87.56 83 SER A O 1
ATOM 658 N N . PRO A 1 84 ? -5.014 -10.864 -4.247 1.00 89.75 84 PRO A N 1
ATOM 659 C CA . PRO A 1 84 ? -5.499 -11.638 -3.097 1.00 89.75 84 PRO A CA 1
ATOM 660 C C . PRO A 1 84 ? -4.438 -12.539 -2.462 1.00 89.75 84 PRO A C 1
ATOM 662 O O . PRO A 1 84 ? -4.360 -12.676 -1.241 1.00 89.75 84 PRO A O 1
ATOM 665 N N . TYR A 1 85 ? -3.584 -13.144 -3.293 1.00 90.12 85 TYR A N 1
ATOM 666 C CA . TYR A 1 85 ? -2.501 -14.000 -2.820 1.00 90.12 85 TYR A CA 1
ATOM 667 C C . TYR A 1 85 ? -1.415 -13.197 -2.094 1.00 90.12 85 TYR A C 1
ATOM 669 O O . TYR A 1 85 ? -1.047 -13.540 -0.973 1.00 90.12 85 TYR A O 1
ATOM 677 N N . VAL A 1 86 ? -0.918 -12.114 -2.705 1.00 90.06 86 VAL A N 1
ATOM 678 C CA . VAL A 1 86 ? 0.128 -11.271 -2.100 1.00 90.06 86 VAL A CA 1
ATOM 679 C C . VAL A 1 86 ? -0.396 -10.619 -0.826 1.00 90.06 86 VAL A C 1
ATOM 681 O O . VAL A 1 86 ? 0.298 -10.601 0.187 1.00 90.06 86 VAL A O 1
ATOM 684 N N . PHE A 1 87 ? -1.644 -10.162 -0.846 1.00 90.38 87 PHE A N 1
ATOM 685 C CA . PHE A 1 87 ? -2.324 -9.602 0.309 1.00 90.38 87 PHE A CA 1
ATOM 686 C C . PHE A 1 87 ? -2.388 -10.600 1.469 1.00 90.38 87 PHE A C 1
ATOM 688 O O . PHE A 1 87 ? -1.989 -10.274 2.588 1.00 90.38 87 PHE A O 1
ATOM 695 N N . ALA A 1 88 ? -2.829 -11.837 1.210 1.00 89.25 88 ALA A N 1
ATOM 696 C CA . ALA A 1 88 ? -2.877 -12.880 2.230 1.00 89.25 88 ALA A CA 1
ATOM 697 C C . ALA A 1 88 ? -1.487 -13.178 2.817 1.00 89.25 88 ALA A C 1
ATOM 699 O O . ALA A 1 88 ? -1.360 -13.324 4.032 1.00 89.25 88 ALA A O 1
ATOM 700 N N . GLU A 1 89 ? -0.443 -13.209 1.986 1.00 89.62 89 GLU A N 1
ATOM 701 C CA . GLU A 1 89 ? 0.933 -13.452 2.432 1.00 89.62 89 GLU A CA 1
ATOM 702 C C . GLU A 1 89 ? 1.499 -12.298 3.270 1.00 89.62 89 GLU A C 1
ATOM 704 O O . GLU A 1 89 ? 2.080 -12.541 4.330 1.00 89.62 89 GLU A O 1
ATOM 709 N N . VAL A 1 90 ? 1.286 -11.043 2.862 1.00 86.94 90 VAL A N 1
ATOM 710 C CA . VAL A 1 90 ? 1.691 -9.871 3.658 1.00 86.94 90 VAL A CA 1
ATOM 711 C C . VAL A 1 90 ? 0.940 -9.851 4.988 1.00 86.94 90 VAL A C 1
ATOM 713 O O . VAL A 1 90 ? 1.552 -9.655 6.037 1.00 86.94 90 VAL A O 1
ATOM 716 N N . ARG A 1 91 ? -0.364 -10.141 4.978 1.00 84.94 91 ARG A N 1
ATOM 717 C CA . ARG A 1 91 ? -1.171 -10.260 6.198 1.00 84.94 91 ARG A CA 1
ATOM 718 C C . ARG A 1 91 ? -0.628 -11.348 7.128 1.00 84.94 91 ARG A C 1
ATOM 720 O O . ARG A 1 91 ? -0.477 -11.113 8.325 1.00 84.94 91 ARG A O 1
ATOM 727 N N . ASN A 1 92 ? -0.309 -12.526 6.591 1.00 86.31 92 ASN A N 1
ATOM 728 C CA . ASN A 1 92 ? 0.271 -13.632 7.356 1.00 86.31 92 ASN A CA 1
ATOM 729 C C . ASN A 1 92 ? 1.621 -13.245 7.972 1.00 86.31 92 ASN A C 1
ATOM 731 O O . ASN A 1 92 ? 1.868 -13.545 9.140 1.00 86.31 92 ASN A O 1
ATOM 735 N N . PHE A 1 93 ? 2.473 -12.556 7.212 1.00 84.94 93 PHE A N 1
ATOM 736 C CA . PHE A 1 93 ? 3.749 -12.041 7.699 1.00 84.94 93 PHE A CA 1
ATOM 737 C C . PHE A 1 93 ? 3.557 -11.049 8.848 1.00 84.94 93 PHE A C 1
ATOM 739 O O . PHE A 1 93 ? 4.175 -11.204 9.899 1.00 84.94 93 PHE A O 1
ATOM 746 N N . LEU A 1 94 ? 2.664 -10.068 8.684 1.00 78.06 94 LEU A N 1
ATOM 747 C CA . LEU A 1 94 ? 2.368 -9.089 9.727 1.00 78.06 94 LEU A CA 1
ATOM 748 C C . LEU A 1 94 ? 1.863 -9.780 10.996 1.00 78.06 94 LEU A C 1
ATOM 750 O O . LEU A 1 94 ? 2.406 -9.544 12.071 1.00 78.06 94 LEU A O 1
ATOM 754 N N . HIS A 1 95 ? 0.921 -10.719 10.877 1.00 76.19 95 HIS A N 1
ATOM 755 C CA . HIS A 1 95 ? 0.452 -11.520 12.011 1.00 76.19 95 HIS A CA 1
ATOM 756 C C . HIS A 1 95 ? 1.574 -12.247 12.768 1.00 76.19 95 HIS A C 1
ATOM 758 O O . HIS A 1 95 ? 1.473 -12.404 13.984 1.00 76.19 95 HIS A O 1
ATOM 764 N N . GLN A 1 96 ? 2.611 -12.717 12.070 1.00 76.44 96 GLN A N 1
ATOM 765 C CA . GLN A 1 96 ? 3.716 -13.476 12.665 1.00 76.44 96 GLN A CA 1
ATOM 766 C C . GLN A 1 96 ? 4.794 -12.578 13.286 1.00 76.44 96 GLN A C 1
ATOM 768 O O . GLN A 1 96 ? 5.348 -12.918 14.330 1.00 76.44 96 GLN A O 1
ATOM 773 N N . GLU A 1 97 ? 5.087 -11.437 12.665 1.00 68.75 97 GLU A N 1
ATOM 774 C CA . GLU A 1 97 ? 6.144 -10.512 13.100 1.00 68.75 97 GLU A CA 1
ATOM 775 C C . GLU A 1 97 ? 5.697 -9.545 14.202 1.00 68.75 97 GLU A C 1
ATOM 777 O O . GLU A 1 97 ? 6.519 -8.883 14.848 1.00 68.75 97 GLU A O 1
ATOM 782 N N . LEU A 1 98 ? 4.390 -9.458 14.444 1.00 62.97 98 LEU A N 1
ATOM 783 C CA . LEU A 1 98 ? 3.834 -8.542 15.418 1.00 62.97 98 LEU A CA 1
ATOM 784 C C . LEU A 1 98 ? 4.072 -9.008 16.854 1.00 62.97 98 LEU A C 1
ATOM 786 O O . LEU A 1 98 ? 3.406 -9.904 17.364 1.00 62.97 98 LEU A O 1
ATOM 790 N N . ARG A 1 99 ? 4.963 -8.305 17.567 1.00 55.41 99 ARG A N 1
ATOM 791 C CA . ARG A 1 99 ? 5.167 -8.499 19.015 1.00 55.41 99 ARG A CA 1
ATOM 792 C C . ARG A 1 99 ? 3.910 -8.212 19.848 1.00 55.41 99 ARG A C 1
ATOM 794 O O . ARG A 1 99 ? 3.782 -8.790 20.924 1.00 55.41 99 ARG A O 1
ATOM 801 N N . LYS A 1 100 ? 3.025 -7.322 19.378 1.00 58.62 100 LYS A N 1
ATOM 802 C CA . LYS A 1 100 ? 1.764 -6.936 20.044 1.00 58.62 100 LYS A CA 1
ATOM 803 C C . LYS A 1 100 ? 0.491 -7.442 19.342 1.00 58.62 100 LYS A C 1
ATOM 805 O O . LYS A 1 100 ? -0.583 -7.288 19.905 1.00 58.62 100 LYS A O 1
ATOM 810 N N . GLY A 1 101 ? 0.604 -8.089 18.181 1.00 57.81 101 GLY A N 1
ATOM 811 C CA . GLY A 1 101 ? -0.539 -8.448 17.327 1.00 57.81 101 GLY A CA 1
ATOM 812 C C . GLY A 1 101 ? -1.030 -7.305 16.424 1.00 57.81 101 GLY A C 1
ATOM 813 O O . GLY A 1 101 ? -0.481 -6.206 16.450 1.00 57.81 101 GLY A O 1
ATOM 814 N N . ILE A 1 102 ? -2.031 -7.604 15.588 1.00 63.72 102 ILE A N 1
ATOM 815 C CA . ILE A 1 102 ? -2.779 -6.631 14.766 1.00 63.72 102 ILE A CA 1
ATOM 816 C C . ILE A 1 102 ? -3.585 -5.701 15.702 1.00 63.72 102 ILE A C 1
ATOM 818 O O . ILE A 1 102 ? -3.958 -6.170 16.778 1.00 63.72 102 ILE A O 1
ATOM 822 N N . PRO A 1 103 ? -3.873 -4.432 15.331 1.00 70.12 103 PRO A N 1
ATOM 823 C CA . PRO A 1 103 ? -4.620 -3.497 16.180 1.00 70.12 103 PRO A CA 1
ATOM 824 C C . PRO A 1 103 ? -5.893 -4.093 16.782 1.00 70.12 103 PRO A C 1
ATOM 826 O O . PRO A 1 103 ? -6.617 -4.810 16.103 1.00 70.12 103 PRO A O 1
ATOM 829 N N . ASP A 1 104 ? -6.210 -3.785 18.039 1.00 67.12 104 ASP A N 1
ATOM 830 C CA . ASP A 1 104 ? -7.359 -4.402 18.725 1.00 67.12 104 ASP A CA 1
ATOM 831 C C . ASP A 1 104 ? -8.715 -3.929 18.170 1.00 67.12 104 ASP A C 1
ATOM 833 O O . ASP A 1 104 ? -9.734 -4.612 18.317 1.00 67.12 104 ASP A O 1
ATOM 837 N N . THR A 1 105 ? -8.752 -2.751 17.536 1.00 78.44 105 THR A N 1
ATOM 838 C CA . THR A 1 105 ? -9.989 -2.173 17.005 1.00 78.44 105 THR A CA 1
ATOM 839 C C . THR A 1 105 ? -10.209 -2.587 15.556 1.00 78.44 105 THR A C 1
ATOM 841 O O . THR A 1 105 ? -9.338 -2.403 14.710 1.00 78.44 105 THR A O 1
ATOM 844 N N . GLN A 1 106 ? -11.406 -3.093 15.238 1.00 74.69 106 GLN A N 1
ATOM 845 C CA . GLN A 1 106 ? -11.753 -3.512 13.872 1.00 74.69 106 GLN A CA 1
ATOM 846 C C . GLN A 1 106 ? -11.531 -2.402 12.833 1.00 74.69 106 GLN A C 1
ATOM 848 O O . GLN A 1 106 ? -11.101 -2.692 11.722 1.00 74.69 106 GLN A O 1
ATOM 853 N N . LEU A 1 107 ? -11.765 -1.140 13.208 1.00 79.44 107 LEU A N 1
ATOM 854 C CA . LEU A 1 107 ? -11.541 0.011 12.335 1.00 79.44 107 LEU A CA 1
ATOM 855 C C . LEU A 1 107 ? -10.054 0.218 12.011 1.00 79.44 107 LEU A C 1
ATOM 857 O O . LEU A 1 107 ? -9.712 0.420 10.853 1.00 79.44 107 LEU A O 1
ATOM 861 N N . GLN A 1 108 ? -9.153 0.123 12.995 1.00 81.25 108 GLN A N 1
ATOM 862 C CA . GLN A 1 108 ? -7.716 0.235 12.720 1.00 81.25 108 GLN A CA 1
ATOM 863 C C . GLN A 1 108 ? -7.194 -0.964 11.932 1.00 81.25 108 GLN A C 1
ATOM 865 O O . GLN A 1 108 ? -6.378 -0.780 11.032 1.00 81.25 108 GLN A O 1
ATOM 870 N N . GLN A 1 109 ? -7.693 -2.179 12.204 1.00 81.12 109 GLN A N 1
ATOM 871 C CA . GLN A 1 109 ? -7.362 -3.344 11.375 1.00 81.12 109 GLN A CA 1
ATOM 872 C C . GLN A 1 109 ? -7.761 -3.102 9.922 1.00 81.12 109 GLN A C 1
ATOM 874 O O . GLN A 1 109 ? -6.975 -3.354 9.014 1.00 81.12 109 GLN A O 1
ATOM 879 N N . HIS A 1 110 ? -8.971 -2.590 9.709 1.00 82.12 110 HIS A N 1
ATOM 880 C CA . HIS A 1 110 ? -9.485 -2.270 8.389 1.00 82.12 110 HIS A CA 1
ATOM 881 C C . HIS A 1 110 ? -8.633 -1.219 7.676 1.00 82.12 110 HIS A C 1
ATOM 883 O O . HIS A 1 110 ? -8.166 -1.469 6.568 1.00 82.12 110 HIS A O 1
ATOM 889 N N . ASN A 1 111 ? -8.352 -0.094 8.335 1.00 86.81 111 ASN A N 1
ATOM 890 C CA . ASN A 1 111 ? -7.533 0.976 7.767 1.00 86.81 111 ASN A CA 1
ATOM 891 C C . ASN A 1 111 ? -6.125 0.476 7.423 1.00 86.81 111 ASN A C 1
ATOM 893 O O . ASN A 1 111 ? -5.615 0.748 6.338 1.00 86.81 111 ASN A O 1
ATOM 897 N N . LEU A 1 112 ? -5.516 -0.321 8.305 1.00 87.81 112 LEU A N 1
ATOM 898 C CA . LEU A 1 112 ? -4.223 -0.950 8.049 1.00 87.81 112 LEU A CA 1
ATOM 899 C C . LEU A 1 112 ? -4.281 -1.854 6.809 1.00 87.81 112 LEU A C 1
ATOM 901 O O . LEU A 1 112 ? -3.390 -1.799 5.964 1.00 87.81 112 LEU A O 1
ATOM 905 N N . MET A 1 113 ? -5.327 -2.673 6.685 1.00 87.06 113 MET A N 1
ATOM 906 C CA . MET A 1 113 ? -5.520 -3.572 5.546 1.00 87.06 113 MET A CA 1
ATOM 907 C C . MET A 1 113 ? -5.729 -2.816 4.229 1.00 87.06 113 MET A C 1
ATOM 909 O O . MET A 1 113 ? -5.129 -3.198 3.226 1.00 87.06 113 MET A O 1
ATOM 913 N N . ILE A 1 114 ? -6.492 -1.720 4.229 1.00 90.19 114 ILE A N 1
ATOM 914 C CA . ILE A 1 114 ? -6.635 -0.839 3.060 1.00 90.19 114 ILE A CA 1
ATOM 915 C C . ILE A 1 114 ? -5.264 -0.337 2.615 1.00 90.19 114 ILE A C 1
ATOM 917 O O . ILE A 1 114 ? -4.889 -0.486 1.453 1.00 90.19 114 ILE A O 1
ATOM 921 N N . VAL A 1 115 ? -4.478 0.212 3.543 1.00 93.38 115 VAL A N 1
ATOM 922 C CA . VAL A 1 115 ? -3.161 0.756 3.204 1.00 93.38 115 VAL A CA 1
ATOM 923 C C . VAL A 1 115 ? -2.219 -0.343 2.710 1.00 93.38 115 VAL A C 1
ATOM 925 O O . VAL A 1 115 ? -1.458 -0.111 1.774 1.00 93.38 115 VAL A O 1
ATOM 928 N N . VAL A 1 116 ? -2.282 -1.556 3.265 1.00 92.50 116 VAL A N 1
ATOM 929 C CA . VAL A 1 116 ? -1.508 -2.697 2.751 1.00 92.50 116 VAL A CA 1
ATOM 930 C C . VAL A 1 116 ? -1.863 -3.007 1.292 1.00 92.50 116 VAL A C 1
ATOM 932 O O . VAL A 1 116 ? -0.944 -3.183 0.490 1.00 92.50 116 VAL A O 1
ATOM 935 N N . ASP A 1 117 ? -3.145 -3.020 0.914 1.00 93.62 117 ASP A N 1
ATOM 936 C CA . ASP A 1 117 ? -3.543 -3.246 -0.487 1.00 93.62 117 ASP A CA 1
ATOM 937 C C . ASP A 1 117 ? -3.101 -2.094 -1.405 1.00 93.62 117 ASP A C 1
ATOM 939 O O . ASP A 1 117 ? -2.651 -2.325 -2.529 1.00 93.62 117 ASP A O 1
ATOM 943 N N . ILE A 1 118 ? -3.119 -0.853 -0.901 1.00 95.81 118 ILE A N 1
ATOM 944 C CA . ILE A 1 118 ? -2.570 0.310 -1.614 1.00 95.81 118 ILE A CA 1
ATOM 945 C C . ILE A 1 118 ? -1.073 0.128 -1.874 1.00 95.81 118 ILE A C 1
ATOM 947 O O . ILE A 1 118 ? -0.607 0.353 -2.992 1.00 95.81 118 ILE A O 1
ATOM 951 N N . LEU A 1 119 ? -0.302 -0.295 -0.868 1.00 96.25 119 LEU A N 1
ATOM 952 C CA . LEU A 1 119 ? 1.133 -0.534 -1.023 1.00 96.25 119 LEU A CA 1
ATOM 953 C C . LEU A 1 119 ? 1.400 -1.618 -2.072 1.00 96.25 119 LEU A C 1
ATOM 955 O O . LEU A 1 119 ? 2.274 -1.435 -2.918 1.00 96.25 119 LEU A O 1
ATOM 959 N N . ILE A 1 120 ? 0.639 -2.715 -2.041 1.00 95.81 120 ILE A N 1
ATOM 960 C CA . ILE A 1 120 ? 0.729 -3.795 -3.032 1.00 95.81 120 ILE A CA 1
ATOM 961 C C . ILE A 1 120 ? 0.487 -3.243 -4.436 1.00 95.81 120 ILE A C 1
ATOM 963 O O . ILE A 1 120 ? 1.358 -3.377 -5.296 1.00 95.81 120 ILE A O 1
ATOM 967 N N . GLY A 1 121 ? -0.638 -2.552 -4.640 1.00 95.62 121 GLY A N 1
ATOM 968 C CA . GLY A 1 121 ? -0.984 -1.971 -5.933 1.00 95.62 121 GLY A CA 1
ATOM 969 C C . GLY A 1 121 ? 0.069 -0.980 -6.431 1.00 95.62 121 GLY A C 1
ATOM 970 O O . GLY A 1 121 ? 0.449 -1.026 -7.596 1.00 95.62 121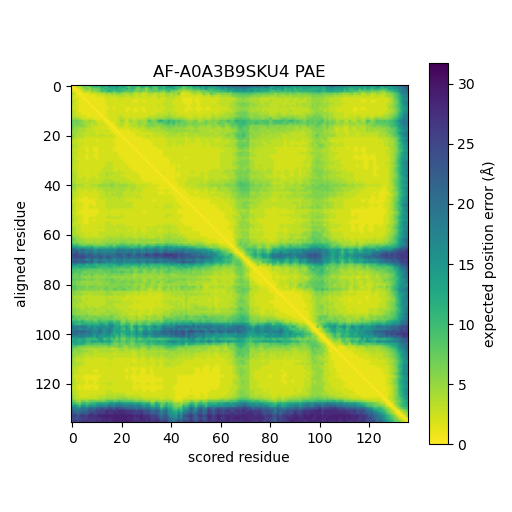 GLY A O 1
ATOM 971 N N . CYS A 1 122 ? 0.624 -0.140 -5.553 1.00 96.94 122 CYS A N 1
ATOM 972 C CA . CYS A 1 122 ? 1.673 0.806 -5.936 1.00 96.94 122 CYS A CA 1
ATOM 973 C C . CYS A 1 122 ? 2.931 0.104 -6.460 1.00 96.94 122 CYS A C 1
ATOM 975 O O . CYS A 1 122 ? 3.530 0.563 -7.432 1.00 96.94 122 CYS A O 1
ATOM 977 N N . TYR A 1 123 ? 3.345 -0.995 -5.825 1.00 95.75 123 TYR A N 1
ATOM 978 C CA . TYR A 1 123 ? 4.479 -1.775 -6.313 1.00 95.75 123 TYR A CA 1
ATOM 979 C C . TYR A 1 123 ? 4.162 -2.493 -7.627 1.00 95.75 123 TYR A C 1
ATOM 981 O O . TYR A 1 123 ? 5.020 -2.510 -8.506 1.00 95.75 123 TYR A O 1
ATOM 989 N N . GLU A 1 124 ? 2.959 -3.055 -7.769 1.00 94.38 124 GLU A N 1
ATOM 990 C CA . GLU A 1 124 ? 2.533 -3.783 -8.969 1.00 94.38 124 GLU A CA 1
ATOM 991 C C . GLU A 1 124 ? 2.427 -2.878 -10.205 1.00 94.38 124 GLU A C 1
ATOM 993 O O . GLU A 1 1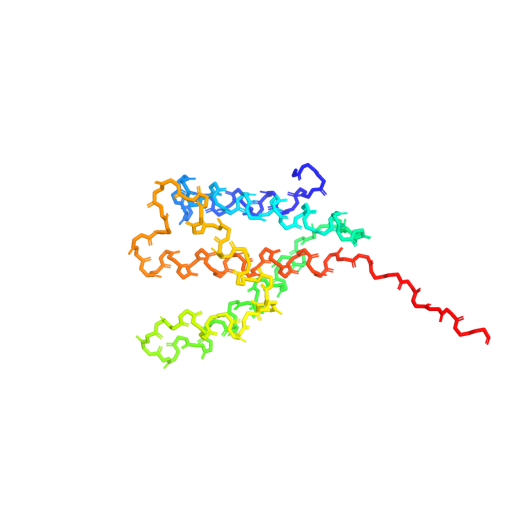24 ? 2.957 -3.218 -11.263 1.00 94.38 124 GLU A O 1
ATOM 998 N N . GLU A 1 125 ? 1.833 -1.691 -10.066 1.00 95.31 125 GLU A N 1
ATOM 999 C CA . GLU A 1 125 ? 1.726 -0.706 -11.155 1.00 95.31 125 GLU A CA 1
ATOM 1000 C C . GLU A 1 125 ? 3.090 -0.126 -11.563 1.00 95.31 125 GLU A C 1
ATOM 1002 O O . GLU A 1 125 ? 3.277 0.342 -12.686 1.00 95.31 125 GLU A O 1
ATOM 1007 N N . ALA A 1 126 ? 4.075 -0.160 -10.663 1.00 95.25 126 ALA A N 1
ATOM 1008 C CA . ALA A 1 126 ? 5.417 0.343 -10.926 1.00 95.25 126 ALA A CA 1
ATOM 1009 C C . ALA A 1 126 ? 6.361 -0.705 -11.546 1.00 95.25 126 ALA A C 1
ATOM 1011 O O . ALA A 1 126 ? 7.548 -0.418 -11.720 1.00 95.25 126 ALA A O 1
ATOM 1012 N N . ILE A 1 127 ? 5.897 -1.913 -11.879 1.00 93.19 127 ILE A N 1
ATOM 1013 C CA . ILE A 1 127 ? 6.750 -2.942 -12.490 1.00 93.19 127 ILE A CA 1
ATOM 1014 C C . ILE A 1 127 ? 7.112 -2.552 -13.930 1.00 93.19 127 ILE A C 1
ATOM 1016 O O . ILE A 1 127 ? 6.255 -2.252 -14.759 1.00 93.19 127 ILE A O 1
ATOM 1020 N N . GLU A 1 128 ? 8.399 -2.635 -14.269 1.00 89.12 128 GLU A N 1
ATOM 1021 C CA . GLU A 1 128 ? 8.849 -2.602 -15.662 1.00 89.12 128 GLU A CA 1
ATOM 1022 C C . GLU A 1 128 ? 8.434 -3.912 -16.348 1.00 89.12 128 GLU A C 1
ATOM 1024 O O . GLU A 1 128 ? 9.062 -4.956 -16.158 1.00 89.12 128 GLU A O 1
ATOM 1029 N N . ILE A 1 129 ? 7.362 -3.869 -17.141 1.00 78.50 129 ILE A N 1
ATOM 1030 C CA . ILE A 1 129 ? 6.975 -4.989 -18.002 1.00 78.50 129 ILE A CA 1
ATOM 1031 C C . ILE A 1 129 ? 8.004 -5.057 -19.139 1.00 78.50 129 ILE A C 1
ATOM 1033 O O . ILE A 1 129 ? 8.128 -4.089 -19.895 1.00 78.50 129 ILE A O 1
ATOM 1037 N N . PRO A 1 130 ? 8.751 -6.165 -19.298 1.00 69.31 130 PRO A N 1
ATOM 1038 C CA . PRO A 1 130 ? 9.634 -6.319 -20.443 1.00 69.31 130 PRO A CA 1
ATOM 1039 C C . PRO A 1 130 ? 8.803 -6.223 -21.722 1.00 69.31 130 PRO A C 1
ATOM 1041 O O . PRO A 1 130 ? 7.751 -6.862 -21.807 1.00 69.31 130 PRO A O 1
ATOM 1044 N N . ASP A 1 131 ? 9.281 -5.479 -22.724 1.00 64.81 131 ASP A N 1
ATOM 1045 C CA . ASP A 1 131 ? 8.718 -5.563 -24.073 1.00 64.81 131 ASP A CA 1
ATOM 1046 C C . ASP A 1 131 ? 8.608 -7.052 -24.438 1.00 64.81 131 ASP A C 1
ATOM 1048 O O . ASP A 1 131 ? 9.615 -7.769 -24.492 1.00 64.81 131 ASP A O 1
ATOM 1052 N N . GLY A 1 132 ? 7.378 -7.533 -24.648 1.00 62.91 132 GLY A N 1
ATOM 1053 C CA . GLY A 1 132 ? 7.142 -8.885 -25.146 1.00 62.91 132 GLY A CA 1
ATOM 1054 C C . GLY A 1 132 ? 7.937 -9.114 -26.438 1.00 62.91 132 GLY A C 1
ATOM 1055 O O . GLY A 1 132 ? 8.354 -8.146 -27.086 1.00 62.91 132 GLY A O 1
ATOM 1056 N N . PRO A 1 133 ? 8.180 -10.374 -26.847 1.00 56.06 133 PRO A N 1
ATOM 1057 C CA . PRO A 1 133 ? 8.976 -10.641 -28.035 1.00 56.06 133 PRO A CA 1
ATOM 1058 C C . PRO A 1 133 ? 8.396 -9.850 -29.210 1.00 56.06 133 PRO A C 1
ATOM 1060 O O . PRO A 1 133 ? 7.241 -10.051 -29.589 1.00 56.06 133 PRO A O 1
ATOM 1063 N N . LYS A 1 134 ? 9.191 -8.922 -29.761 1.00 51.81 134 LYS A N 1
ATOM 1064 C CA . LYS A 1 134 ? 8.836 -8.215 -30.992 1.00 51.81 134 LYS A CA 1
ATOM 1065 C C . LYS A 1 134 ? 8.614 -9.293 -32.040 1.00 51.81 134 LYS A C 1
ATOM 1067 O O . LYS A 1 134 ? 9.572 -9.968 -32.422 1.00 51.81 134 LYS A O 1
ATOM 1072 N N . ALA A 1 135 ? 7.357 -9.490 -32.435 1.00 52.06 135 ALA A N 1
ATOM 1073 C CA . ALA A 1 135 ? 7.011 -10.371 -33.537 1.00 52.06 135 ALA A CA 1
ATOM 1074 C C . ALA A 1 135 ? 7.883 -9.949 -34.727 1.00 52.06 135 ALA A C 1
ATOM 1076 O O . AL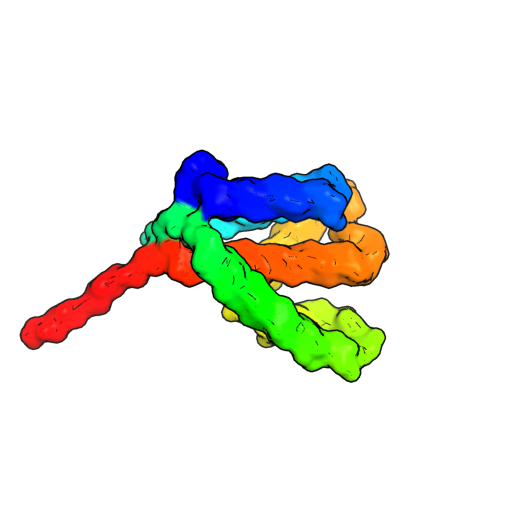A A 1 135 ? 7.774 -8.820 -35.208 1.00 52.06 135 ALA A O 1
ATOM 1077 N N . SER A 1 136 ? 8.843 -10.811 -35.063 1.00 58.59 136 SER A N 1
ATOM 1078 C CA . SER A 1 136 ? 9.754 -10.634 -36.193 1.00 58.59 136 SER A CA 1
ATOM 1079 C C . SER A 1 136 ? 9.063 -11.052 -37.479 1.00 58.59 136 SER A C 1
ATOM 1081 O O . SER A 1 136 ? 8.269 -12.019 -37.417 1.00 58.59 136 SER A O 1
#

Mean predicted aligned error: 6.29 Å